Protein AF-A0A4R2K3H2-F1 (afdb_monomer_lite)

Foldseek 3Di:
DVPLVVCVVVVNNVVVVVVVVVVVVVVVVPPPPPPPPPPQDPVNVVVVCCVVPVCCDDDNVPPPVVVVVVVVVVVVVPPPPDD

Secondary structure (DSSP, 8-state):
-HHHHHHHHTT-HHHHHHHHHHHHHHHHHS-SS--------HHHHHHHHHHH-GGGSSTTTT-HHHHHHHHHHHHHTT-----

pLDDT: mean 71.36, std 11.51, range [37.88, 85.25]

Radius of gyration: 27.52 Å; chains: 1; bounding box: 45×25×73 Å

Organism: NCBI:txid911092

Structure (mmCIF, N/CA/C/O backbone):
data_AF-A0A4R2K3H2-F1
#
_entry.id   AF-A0A4R2K3H2-F1
#
loop_
_atom_site.group_PDB
_atom_site.id
_atom_site.type_symbol
_atom_site.label_atom_id
_atom_site.label_alt_id
_atom_site.label_comp_id
_atom_site.label_asym_id
_atom_site.label_entity_id
_atom_site.label_seq_id
_atom_site.pdbx_PDB_ins_code
_atom_site.Cartn_x
_atom_site.Cartn_y
_atom_site.Cartn_z
_atom_site.occupancy
_atom_site.B_iso_or_equiv
_atom_site.auth_seq_id
_atom_site.auth_comp_id
_atom_site.auth_asym_id
_atom_site.auth_atom_id
_atom_site.pdbx_PDB_model_num
ATOM 1 N N . MET A 1 1 ? 13.648 -8.601 -49.859 1.00 57.66 1 MET A N 1
ATOM 2 C CA . MET A 1 1 ? 14.788 -9.522 -49.648 1.00 57.66 1 MET A CA 1
ATOM 3 C C . MET A 1 1 ? 16.054 -9.087 -50.385 1.00 57.66 1 MET A C 1
ATOM 5 O O . MET A 1 1 ? 17.117 -9.535 -49.984 1.00 57.66 1 MET A O 1
ATOM 9 N N . ASP A 1 2 ? 15.986 -8.156 -51.345 1.00 69.31 2 ASP A N 1
ATOM 10 C CA . ASP A 1 2 ? 17.171 -7.661 -52.071 1.00 69.31 2 ASP A CA 1
ATOM 11 C C . ASP A 1 2 ? 18.247 -7.023 -51.192 1.00 69.31 2 ASP A C 1
ATOM 13 O O . ASP A 1 2 ? 19.421 -7.335 -51.331 1.00 69.31 2 ASP A O 1
ATOM 17 N N . ARG A 1 3 ? 17.863 -6.181 -50.228 1.00 70.25 3 ARG A N 1
ATOM 18 C CA . ARG A 1 3 ? 18.829 -5.365 -49.477 1.00 70.25 3 ARG A CA 1
ATOM 19 C C . ARG A 1 3 ? 19.834 -6.179 -48.647 1.00 70.25 3 ARG A C 1
ATOM 21 O O . ARG A 1 3 ? 21.009 -5.843 -48.625 1.00 70.25 3 ARG A O 1
ATOM 28 N N . ILE A 1 4 ? 19.400 -7.265 -48.001 1.00 72.31 4 ILE A N 1
ATOM 29 C CA . ILE A 1 4 ? 20.287 -8.128 -47.190 1.00 72.31 4 ILE A CA 1
ATOM 30 C C . ILE A 1 4 ? 21.255 -8.906 -48.094 1.00 72.31 4 ILE A C 1
ATOM 32 O O . ILE A 1 4 ? 22.422 -9.090 -47.750 1.00 72.31 4 ILE A O 1
ATOM 36 N N . LEU A 1 5 ? 20.782 -9.336 -49.266 1.00 75.44 5 LEU A N 1
ATOM 37 C CA . LEU A 1 5 ? 21.598 -10.031 -50.260 1.00 75.44 5 LEU A CA 1
ATOM 38 C C . LEU A 1 5 ? 22.637 -9.090 -50.886 1.00 75.44 5 LEU A C 1
ATOM 40 O O . LEU A 1 5 ? 23.789 -9.489 -51.049 1.00 75.44 5 LEU A O 1
ATOM 44 N N . SER A 1 6 ? 22.271 -7.832 -51.147 1.00 77.69 6 SER A N 1
ATOM 45 C CA . SER A 1 6 ? 23.201 -6.793 -51.602 1.00 77.69 6 SER A CA 1
ATOM 46 C C . SER A 1 6 ? 24.280 -6.483 -50.562 1.00 77.69 6 SER A C 1
ATOM 48 O O . SER A 1 6 ? 25.457 -6.454 -50.902 1.00 77.69 6 SER A O 1
ATOM 50 N N . GLU A 1 7 ? 23.927 -6.327 -49.282 1.00 75.25 7 GLU A N 1
ATOM 51 C CA . GLU A 1 7 ? 24.921 -6.078 -48.223 1.00 75.25 7 GLU A CA 1
ATOM 52 C C . GLU A 1 7 ? 25.840 -7.286 -47.975 1.00 75.25 7 GLU A C 1
ATOM 54 O O . GLU A 1 7 ? 27.015 -7.113 -47.644 1.00 75.25 7 GLU A O 1
ATOM 59 N N . LYS A 1 8 ? 25.347 -8.513 -48.204 1.00 74.75 8 LYS A N 1
ATOM 60 C CA . LYS A 1 8 ? 26.179 -9.725 -48.232 1.00 74.75 8 LYS A CA 1
ATOM 61 C C . LYS A 1 8 ? 27.183 -9.701 -49.382 1.00 74.75 8 LYS A C 1
ATOM 63 O O . LYS A 1 8 ? 28.347 -10.012 -49.155 1.00 74.75 8 LYS A O 1
ATOM 68 N N . ALA A 1 9 ? 26.756 -9.312 -50.583 1.00 75.81 9 ALA A N 1
ATOM 69 C CA . ALA A 1 9 ? 27.647 -9.172 -51.736 1.00 75.81 9 ALA A CA 1
ATOM 70 C C . ALA A 1 9 ? 28.687 -8.051 -51.539 1.00 75.81 9 ALA A C 1
ATOM 72 O O . ALA A 1 9 ? 29.826 -8.190 -51.970 1.00 75.81 9 ALA A O 1
ATOM 73 N N . ASN A 1 10 ? 28.321 -6.988 -50.817 1.00 79.38 10 ASN A N 1
ATOM 74 C CA . ASN A 1 10 ? 29.206 -5.870 -50.482 1.00 79.38 10 ASN A CA 1
ATOM 75 C C . ASN A 1 10 ? 30.136 -6.150 -49.285 1.00 79.38 10 ASN A C 1
ATOM 77 O O . ASN A 1 10 ? 30.895 -5.268 -48.892 1.00 79.38 10 ASN A O 1
ATOM 81 N N . GLY A 1 11 ? 30.071 -7.340 -48.672 1.00 79.56 11 GLY A N 1
ATOM 82 C CA . GLY A 1 11 ? 30.907 -7.715 -47.523 1.00 79.56 11 GLY A CA 1
ATOM 83 C C . GLY A 1 11 ? 30.570 -6.990 -46.211 1.00 79.56 11 GLY A C 1
ATOM 84 O O . GLY A 1 11 ? 31.321 -7.090 -45.248 1.00 79.56 11 GLY A O 1
ATOM 85 N N . ARG A 1 12 ? 29.440 -6.274 -46.145 1.00 80.00 12 ARG A N 1
ATOM 86 C CA . ARG A 1 12 ? 29.032 -5.424 -45.004 1.00 80.00 12 ARG A CA 1
ATOM 87 C C . ARG A 1 12 ? 27.903 -6.024 -44.170 1.00 80.00 12 ARG A C 1
ATOM 89 O O . ARG A 1 12 ? 27.318 -5.362 -43.313 1.00 80.00 12 ARG A O 1
ATOM 96 N N . LEU A 1 13 ? 27.602 -7.300 -44.402 1.00 77.00 13 LEU A N 1
ATOM 97 C CA . LEU A 1 13 ? 26.532 -8.019 -43.716 1.00 77.00 13 LEU A CA 1
ATOM 98 C C . LEU A 1 13 ? 26.696 -7.990 -42.190 1.00 77.00 13 LEU A C 1
ATOM 100 O O . LEU A 1 13 ? 25.712 -7.847 -41.468 1.00 77.00 13 LEU A O 1
ATOM 104 N N . GLU A 1 14 ? 27.928 -8.090 -41.694 1.00 77.50 14 GLU A N 1
ATOM 105 C CA . GLU A 1 14 ? 28.197 -8.094 -40.256 1.00 77.50 14 GLU A CA 1
ATOM 106 C C . GLU A 1 14 ? 27.782 -6.781 -39.584 1.00 77.50 14 GLU A C 1
ATOM 108 O O . GLU A 1 14 ? 27.121 -6.802 -38.544 1.00 77.50 14 GLU A O 1
ATOM 113 N N . ASP A 1 15 ? 28.086 -5.641 -40.202 1.00 79.94 15 ASP A N 1
ATOM 114 C CA . ASP A 1 15 ? 27.717 -4.324 -39.678 1.00 79.94 15 ASP A CA 1
ATOM 115 C C . ASP A 1 15 ? 26.202 -4.124 -39.679 1.00 79.94 15 ASP A C 1
ATOM 117 O O . ASP A 1 15 ? 25.641 -3.589 -38.721 1.00 79.94 15 ASP A O 1
ATOM 121 N N . TYR A 1 16 ? 25.522 -4.644 -40.702 1.00 77.19 16 TYR A N 1
ATOM 122 C CA . TYR A 1 16 ? 24.065 -4.624 -40.769 1.00 77.19 16 TYR A CA 1
ATOM 123 C C . TYR A 1 16 ? 23.431 -5.451 -39.642 1.00 77.19 16 TYR A C 1
ATOM 125 O O . TYR A 1 16 ? 22.511 -4.992 -38.965 1.00 77.19 16 TYR A O 1
ATOM 133 N N . THR A 1 17 ? 23.961 -6.648 -39.368 1.00 77.94 17 THR A N 1
ATOM 134 C CA . THR A 1 17 ? 23.455 -7.478 -38.261 1.00 77.94 17 THR A CA 1
ATOM 135 C C . THR A 1 17 ? 23.708 -6.846 -36.889 1.00 77.94 17 THR A C 1
ATOM 137 O O . THR A 1 17 ? 22.882 -6.995 -35.989 1.00 77.94 17 THR A O 1
ATOM 140 N N . LYS A 1 18 ? 24.810 -6.099 -36.718 1.00 81.50 18 LYS A N 1
ATOM 141 C CA . LYS A 1 18 ? 25.094 -5.336 -35.491 1.00 81.50 18 LYS A CA 1
ATOM 142 C C . LYS A 1 18 ? 24.101 -4.188 -35.297 1.00 81.50 18 LYS A C 1
ATOM 144 O O . LYS A 1 18 ? 23.596 -4.023 -34.189 1.00 81.50 18 LYS A O 1
ATOM 149 N N . GLN A 1 19 ? 23.791 -3.434 -36.353 1.00 78.50 19 GLN A N 1
ATOM 150 C CA . GLN A 1 19 ? 22.809 -2.343 -36.299 1.00 78.50 19 GLN A CA 1
ATOM 151 C C . GLN A 1 19 ? 21.410 -2.856 -35.949 1.00 78.50 19 GLN A C 1
ATOM 153 O O . GLN A 1 19 ? 20.763 -2.310 -35.059 1.00 78.50 19 GLN A O 1
ATOM 158 N N . LEU A 1 20 ? 20.988 -3.962 -36.566 1.00 77.31 20 LEU A N 1
ATOM 159 C CA . LEU A 1 20 ? 19.671 -4.553 -36.329 1.00 77.31 20 LEU A CA 1
ATOM 16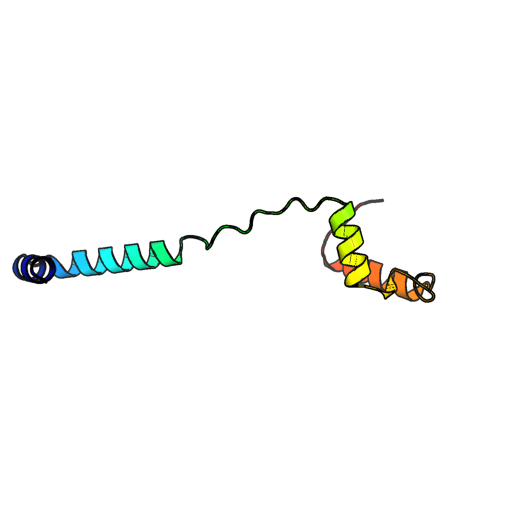0 C C . LEU A 1 20 ? 19.511 -5.026 -34.872 1.00 77.31 20 LEU A C 1
ATOM 162 O O . LEU A 1 20 ? 18.496 -4.751 -34.237 1.00 77.31 20 LEU A O 1
ATOM 166 N N . LYS A 1 21 ? 20.562 -5.627 -34.294 1.00 78.25 21 LYS A N 1
ATOM 167 C CA . LYS A 1 21 ? 20.601 -5.977 -32.862 1.00 78.25 21 LYS A CA 1
ATOM 168 C C . LYS A 1 21 ? 20.541 -4.747 -31.955 1.00 78.25 21 LYS A C 1
ATOM 170 O O . LYS A 1 21 ? 19.869 -4.779 -30.930 1.00 78.25 21 LYS A O 1
ATOM 175 N N . GLN A 1 22 ? 21.233 -3.662 -32.303 1.00 77.81 22 GLN A N 1
ATOM 176 C CA . GLN A 1 22 ? 21.198 -2.423 -31.519 1.00 77.81 22 GLN A CA 1
ATOM 177 C C . GLN A 1 22 ? 19.827 -1.739 -31.564 1.00 77.81 22 GLN A C 1
ATOM 179 O O . GLN A 1 22 ? 19.392 -1.189 -30.554 1.00 77.81 22 GLN A O 1
ATOM 184 N N . GLU A 1 23 ? 19.137 -1.771 -32.701 1.00 76.75 23 GLU A N 1
ATOM 185 C CA . GLU A 1 23 ? 17.770 -1.257 -32.837 1.00 76.75 23 GLU A CA 1
ATOM 186 C C . GLU A 1 23 ? 16.766 -2.090 -32.040 1.00 76.75 23 GLU A C 1
ATOM 188 O O . GLU A 1 23 ? 15.899 -1.533 -31.365 1.00 76.75 23 GLU A O 1
ATOM 193 N N . GLU A 1 24 ? 16.916 -3.413 -32.052 1.00 75.88 24 GLU A N 1
ATOM 194 C CA . GLU A 1 24 ? 16.085 -4.328 -31.273 1.00 75.88 24 GLU A CA 1
ATOM 195 C C . GLU A 1 24 ? 16.298 -4.132 -29.767 1.00 75.88 24 GLU A C 1
ATOM 197 O O . GLU A 1 24 ? 15.331 -3.972 -29.021 1.00 75.88 24 GLU A O 1
ATOM 202 N N . ILE A 1 25 ? 17.555 -3.996 -29.330 1.00 74.62 25 ILE A N 1
ATOM 203 C CA . ILE A 1 25 ? 17.884 -3.624 -27.951 1.00 74.62 25 ILE A CA 1
ATOM 204 C C . ILE A 1 25 ? 17.277 -2.263 -27.620 1.00 74.62 25 ILE A C 1
ATOM 206 O O . ILE A 1 25 ? 16.585 -2.167 -26.619 1.00 74.62 25 ILE A O 1
ATOM 210 N N . LYS A 1 26 ? 17.438 -1.227 -28.455 1.00 75.94 26 LYS A N 1
ATOM 211 C CA . LYS A 1 26 ? 16.820 0.094 -28.224 1.00 75.94 26 LYS A CA 1
ATOM 212 C C . LYS A 1 26 ? 15.298 0.028 -28.129 1.00 75.94 26 LYS A C 1
ATOM 214 O O . LYS A 1 26 ? 14.720 0.802 -27.378 1.00 75.94 26 LYS A O 1
ATOM 219 N N . LYS A 1 27 ? 14.641 -0.866 -28.868 1.00 71.19 27 LYS A N 1
ATOM 220 C CA . LYS A 1 27 ? 13.189 -1.067 -28.805 1.00 71.19 27 LYS A CA 1
ATOM 221 C C . LYS A 1 27 ? 12.755 -1.727 -27.494 1.00 71.19 27 LYS A C 1
ATOM 223 O O . LYS A 1 27 ? 11.712 -1.366 -26.967 1.00 71.19 27 LYS A O 1
ATOM 228 N N . ILE A 1 28 ? 13.560 -2.643 -26.958 1.00 70.06 28 ILE A N 1
ATOM 229 C CA . ILE A 1 28 ? 13.335 -3.277 -25.647 1.00 70.06 28 ILE A CA 1
ATOM 230 C C . ILE A 1 28 ? 13.703 -2.317 -24.502 1.00 70.06 28 ILE A C 1
ATOM 232 O O . ILE A 1 28 ? 13.050 -2.301 -23.466 1.00 70.06 28 ILE A O 1
ATOM 236 N N . MET A 1 29 ? 14.739 -1.499 -24.701 1.00 62.84 29 MET A N 1
ATOM 237 C CA . MET A 1 29 ? 15.235 -0.502 -23.750 1.00 62.84 29 MET A CA 1
ATOM 238 C C . MET A 1 29 ? 14.427 0.792 -23.760 1.00 62.84 29 MET A C 1
ATOM 240 O O . MET A 1 29 ? 14.669 1.641 -22.906 1.00 62.84 29 MET A O 1
ATOM 244 N N . GLN A 1 30 ? 13.495 0.972 -24.705 1.00 61.34 30 GLN A N 1
ATOM 245 C CA . GLN A 1 30 ? 12.456 1.980 -24.547 1.00 61.34 30 GLN A CA 1
ATOM 246 C C . GLN A 1 30 ? 11.699 1.592 -23.281 1.00 61.34 30 GLN A C 1
ATOM 248 O O . GLN A 1 30 ? 11.049 0.545 -23.281 1.00 61.34 30 GLN A O 1
ATOM 253 N N . PRO A 1 31 ? 11.804 2.376 -22.194 1.00 54.69 31 PRO A N 1
ATOM 254 C CA . PRO A 1 31 ? 11.052 2.076 -20.996 1.00 54.69 31 PRO A CA 1
ATOM 255 C C . PRO A 1 31 ? 9.591 2.085 -21.424 1.00 54.69 31 PRO A C 1
ATOM 257 O O . PRO A 1 31 ? 9.089 3.118 -21.878 1.00 54.69 31 PRO A O 1
ATOM 260 N N . ALA A 1 32 ? 8.947 0.915 -21.373 1.00 54.06 32 ALA A N 1
ATOM 261 C CA . ALA A 1 32 ? 7.510 0.792 -21.519 1.00 54.06 32 ALA A CA 1
ATOM 262 C C . ALA A 1 32 ? 6.924 1.878 -20.632 1.00 54.06 32 ALA A C 1
ATOM 264 O O . ALA A 1 32 ? 7.161 1.822 -19.429 1.00 54.06 32 ALA A O 1
ATOM 265 N N . LYS A 1 33 ? 6.353 2.904 -21.288 1.00 54.00 33 LYS A N 1
ATOM 266 C CA . LYS A 1 33 ? 5.802 4.139 -20.724 1.00 54.00 33 LYS A CA 1
ATOM 267 C C . LYS A 1 33 ? 6.069 4.209 -19.238 1.00 54.00 33 LYS A C 1
ATOM 269 O O . LYS A 1 33 ? 5.296 3.627 -18.486 1.00 54.00 33 LYS A O 1
ATOM 274 N N . GLN A 1 34 ? 7.183 4.856 -18.883 1.00 48.97 34 GLN A N 1
ATOM 275 C CA . GLN A 1 34 ? 7.444 5.376 -17.548 1.00 48.97 34 GLN A CA 1
ATOM 276 C C . GLN A 1 34 ? 6.086 5.639 -16.912 1.00 48.97 34 GLN A C 1
ATOM 278 O O . GLN A 1 34 ? 5.396 6.552 -17.372 1.00 48.97 34 GLN A O 1
ATOM 283 N N . GLU A 1 35 ? 5.648 4.736 -16.022 1.00 53.75 35 GLU A N 1
ATOM 284 C CA . GLU A 1 35 ? 4.372 4.894 -15.343 1.00 53.75 35 GLU A CA 1
ATOM 285 C C . GLU A 1 35 ? 4.467 6.296 -14.791 1.00 53.75 35 GLU A C 1
ATOM 287 O O . GLU A 1 35 ? 5.395 6.601 -14.029 1.00 53.75 35 GLU A O 1
ATOM 292 N N . GLU A 1 36 ? 3.625 7.182 -15.328 1.00 53.28 36 GLU A N 1
ATOM 293 C CA . GLU A 1 36 ? 3.493 8.536 -14.837 1.00 53.28 36 GLU A CA 1
ATOM 294 C C . GLU A 1 36 ? 3.509 8.373 -13.333 1.00 53.28 36 GLU A C 1
ATOM 296 O O . GLU A 1 36 ? 2.686 7.624 -12.801 1.00 53.28 36 GLU A O 1
ATOM 301 N N . LYS A 1 37 ? 4.513 8.951 -12.666 1.00 54.81 37 LYS A N 1
ATOM 302 C CA . LYS A 1 37 ? 4.519 9.031 -11.213 1.00 54.81 37 LYS A CA 1
ATOM 303 C C . LYS A 1 37 ? 3.264 9.819 -10.890 1.00 54.81 37 LYS A C 1
ATOM 305 O O . LYS A 1 37 ? 3.303 11.048 -10.870 1.00 54.81 37 LYS A O 1
ATOM 310 N N . ARG A 1 38 ? 2.138 9.115 -10.766 1.00 58.75 38 ARG A N 1
ATOM 311 C CA . ARG A 1 38 ? 0.854 9.685 -10.426 1.00 58.75 38 ARG A CA 1
ATOM 312 C C . ARG A 1 38 ? 1.140 10.331 -9.091 1.00 58.75 38 ARG A C 1
ATOM 314 O O . ARG A 1 38 ? 1.520 9.658 -8.134 1.00 58.75 38 ARG A O 1
ATOM 321 N N . LYS A 1 39 ? 1.114 11.661 -9.074 1.00 58.59 39 LYS A N 1
ATOM 322 C CA . LYS A 1 39 ? 1.071 12.406 -7.828 1.00 58.59 39 LYS A CA 1
ATOM 323 C C . LYS A 1 39 ? -0.283 12.056 -7.231 1.00 58.59 39 LYS A C 1
ATOM 325 O O . LYS A 1 39 ? -1.268 12.705 -7.557 1.00 58.59 39 LYS A O 1
ATOM 330 N N . TYR A 1 40 ? -0.331 10.961 -6.483 1.00 59.47 40 TYR A N 1
ATOM 331 C CA . TYR A 1 40 ? -1.505 10.593 -5.711 1.00 59.47 40 TYR A CA 1
ATOM 332 C C . TYR A 1 40 ? -1.779 11.750 -4.759 1.00 59.47 40 TYR A C 1
ATOM 334 O O . TYR A 1 40 ? -0.857 12.221 -4.082 1.00 59.47 40 TYR A O 1
ATOM 342 N N . MET A 1 41 ? -3.006 12.261 -4.775 1.00 64.44 41 MET A N 1
ATOM 343 C CA . MET A 1 41 ? -3.413 13.251 -3.787 1.00 64.44 41 MET A CA 1
ATOM 344 C C . MET A 1 41 ? -3.527 12.552 -2.426 1.00 64.44 41 MET A C 1
ATOM 346 O O . MET A 1 41 ? -3.706 11.335 -2.362 1.00 64.44 41 MET A O 1
ATOM 350 N N . GLU A 1 42 ? -3.378 13.284 -1.322 1.00 62.12 42 GLU A N 1
ATOM 351 C CA . GLU A 1 42 ? -3.439 12.686 0.025 1.00 62.12 42 GLU A CA 1
ATOM 352 C C . GLU A 1 42 ? -4.764 11.938 0.268 1.00 62.12 42 GLU A C 1
ATOM 354 O O . GLU A 1 42 ? -4.786 10.901 0.933 1.00 62.12 42 GLU A O 1
ATOM 359 N N . GLU A 1 43 ? -5.847 12.411 -0.352 1.00 63.41 43 GLU A N 1
ATOM 360 C CA . GLU A 1 43 ? -7.167 11.773 -0.353 1.00 63.41 43 GLU A CA 1
ATOM 361 C C . GLU A 1 43 ? -7.163 10.400 -1.052 1.00 63.41 43 GLU A C 1
ATOM 363 O O . GLU A 1 43 ? -7.705 9.443 -0.496 1.00 63.41 43 GLU A O 1
ATOM 368 N N . ASP A 1 44 ? -6.459 10.255 -2.183 1.00 73.44 44 ASP A N 1
ATOM 369 C CA . ASP A 1 44 ? -6.331 8.976 -2.906 1.00 73.44 44 ASP A CA 1
ATOM 370 C C . ASP A 1 44 ? -5.587 7.927 -2.070 1.00 73.44 44 ASP A C 1
ATOM 372 O O . ASP 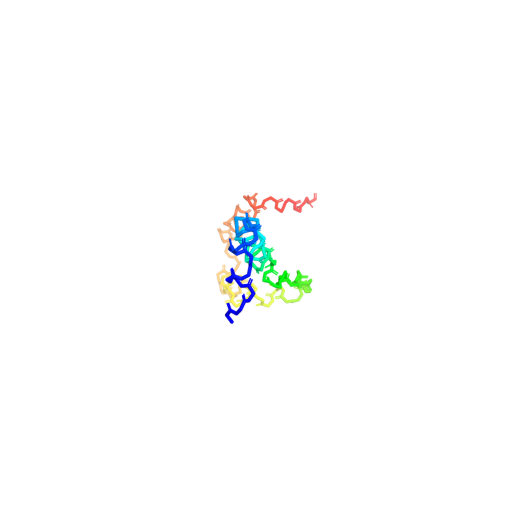A 1 44 ? -5.913 6.737 -2.080 1.00 73.44 44 ASP A O 1
ATOM 376 N N . VAL A 1 45 ? -4.566 8.364 -1.328 1.00 71.94 45 VAL A N 1
ATOM 377 C CA . VAL A 1 45 ? -3.784 7.481 -0.455 1.00 71.94 45 VAL A CA 1
ATOM 378 C C . VAL A 1 45 ? -4.634 7.020 0.727 1.00 71.94 45 VAL A C 1
ATOM 380 O O . VAL A 1 45 ? -4.591 5.844 1.094 1.00 71.94 45 VAL A O 1
ATOM 383 N N . GLY A 1 46 ? -5.429 7.924 1.304 1.00 72.12 46 GLY A N 1
ATOM 384 C CA . GLY A 1 46 ? -6.356 7.606 2.386 1.00 72.12 46 GLY A CA 1
ATOM 385 C C . GLY A 1 46 ? -7.403 6.573 1.971 1.00 72.12 46 GLY A C 1
ATOM 386 O O . GLY A 1 46 ? -7.607 5.588 2.682 1.00 72.12 46 GLY A O 1
ATOM 387 N N . GLU A 1 47 ? -8.032 6.751 0.811 1.00 77.94 47 GLU A N 1
ATOM 388 C CA . GLU A 1 47 ? -9.035 5.815 0.293 1.00 77.94 47 GLU A CA 1
ATOM 389 C C . GLU A 1 47 ? -8.422 4.448 -0.045 1.00 77.94 47 GLU A C 1
ATOM 391 O O . GLU A 1 47 ? -8.948 3.406 0.357 1.00 77.94 47 GLU A O 1
ATOM 396 N N . TRP A 1 48 ? -7.245 4.436 -0.674 1.00 79.19 48 TRP A N 1
ATOM 397 C CA . TRP A 1 48 ? -6.516 3.200 -0.956 1.00 79.19 48 TRP A CA 1
ATOM 398 C C . TRP A 1 48 ? -6.145 2.430 0.320 1.00 79.19 48 TRP A C 1
ATOM 400 O O . TRP A 1 48 ? -6.278 1.201 0.374 1.00 79.19 48 TRP A O 1
ATOM 410 N N . LEU A 1 49 ? -5.723 3.140 1.371 1.00 76.75 49 LEU A N 1
ATOM 411 C CA . LEU A 1 49 ? -5.413 2.545 2.669 1.00 76.75 49 LEU A CA 1
ATOM 412 C C . LEU A 1 49 ? -6.655 1.976 3.355 1.00 76.75 49 LEU A C 1
ATOM 414 O O . LEU A 1 49 ? -6.555 0.907 3.950 1.00 76.75 49 LEU A O 1
ATOM 418 N N . ARG A 1 50 ? -7.820 2.623 3.249 1.00 76.75 50 ARG A N 1
ATOM 419 C CA . ARG A 1 50 ? -9.075 2.084 3.804 1.00 76.75 50 ARG A CA 1
ATOM 420 C C . ARG A 1 50 ? -9.461 0.755 3.159 1.00 76.75 50 ARG A C 1
ATOM 422 O O . ARG A 1 50 ? -9.836 -0.176 3.866 1.00 76.75 50 ARG A O 1
ATOM 429 N N . VAL A 1 51 ? -9.332 0.649 1.835 1.00 80.06 51 VAL A N 1
ATOM 430 C CA . VAL A 1 51 ? -9.641 -0.586 1.091 1.00 80.06 51 VAL A CA 1
ATOM 431 C C . VAL A 1 51 ? -8.630 -1.690 1.407 1.00 80.06 51 VAL A C 1
ATOM 433 O O . VAL A 1 51 ? -9.003 -2.849 1.579 1.00 80.06 51 VAL A O 1
ATOM 436 N N . SER A 1 52 ? -7.348 -1.335 1.497 1.00 78.31 52 SER A N 1
ATOM 437 C CA . SER A 1 52 ? -6.257 -2.308 1.634 1.00 78.31 52 SER A CA 1
ATOM 438 C C . SER A 1 52 ? -6.017 -2.748 3.079 1.00 78.31 52 SER A C 1
ATOM 440 O O . SER A 1 52 ? -5.615 -3.883 3.329 1.00 78.31 52 SER A O 1
ATOM 442 N N . LEU A 1 53 ? -6.247 -1.856 4.044 1.00 79.94 53 LEU A N 1
ATOM 443 C CA . LEU A 1 53 ? -5.999 -2.064 5.467 1.00 79.94 53 LEU A CA 1
ATOM 444 C C . LEU A 1 53 ? -7.258 -1.731 6.275 1.00 79.94 53 LEU A C 1
ATOM 446 O O . LEU A 1 53 ? -7.279 -0.741 7.011 1.00 79.94 53 LEU A O 1
ATOM 450 N N . PRO A 1 54 ? -8.280 -2.606 6.248 1.00 76.62 54 PRO A N 1
ATOM 451 C CA . PRO A 1 54 ? -9.492 -2.411 7.038 1.00 76.62 54 PRO A CA 1
ATOM 452 C C . PRO A 1 54 ? -9.198 -2.361 8.538 1.00 76.62 54 PRO A C 1
ATOM 454 O O . PRO A 1 54 ? -9.998 -1.851 9.295 1.00 76.62 54 PRO A O 1
ATOM 457 N N . ILE A 1 55 ? -8.033 -2.830 8.993 1.00 80.19 55 ILE A N 1
ATOM 458 C CA . ILE A 1 55 ? -7.599 -2.724 10.392 1.00 80.19 55 ILE A CA 1
ATOM 459 C C . ILE A 1 55 ? -7.422 -1.271 10.874 1.00 80.19 55 ILE A C 1
ATOM 461 O O . ILE A 1 55 ? -7.389 -1.032 12.081 1.00 80.19 55 ILE A O 1
ATOM 465 N N . LEU A 1 56 ? -7.310 -0.313 9.945 1.00 77.19 56 LEU A N 1
ATOM 466 C CA . LEU A 1 56 ? -7.276 1.122 10.230 1.00 77.19 56 LEU A CA 1
ATOM 467 C C . LEU A 1 56 ? -8.663 1.690 10.553 1.00 77.19 56 LEU A C 1
ATOM 469 O O . LEU A 1 56 ? -8.742 2.750 11.170 1.00 77.19 56 LEU A O 1
ATOM 473 N N . GLU A 1 57 ? -9.743 0.988 10.191 1.00 75.31 57 GLU A N 1
ATOM 474 C CA . GLU A 1 57 ? -11.120 1.416 10.432 1.00 75.31 57 GLU A CA 1
ATOM 475 C C . GLU A 1 57 ? -11.931 0.340 11.173 1.00 75.31 57 GLU A C 1
ATOM 477 O O . GLU A 1 57 ? -11.825 -0.858 10.944 1.00 75.31 57 GLU A O 1
ATOM 482 N N . GLY A 1 58 ? -12.782 0.752 12.109 1.00 76.31 58 GLY A N 1
ATOM 483 C CA . GLY A 1 58 ? -13.650 -0.177 12.838 1.00 76.31 58 GLY A CA 1
ATOM 484 C C . GLY A 1 58 ? -13.085 -0.655 14.184 1.00 76.31 58 GLY A C 1
ATOM 485 O O . GLY A 1 58 ? -12.201 -0.023 14.765 1.00 76.31 58 GLY A O 1
ATOM 486 N N . PRO A 1 59 ? -13.634 -1.742 14.756 1.00 81.38 59 PRO A N 1
ATOM 487 C CA . PRO A 1 59 ? -13.582 -1.997 16.201 1.00 81.38 59 PRO A CA 1
ATOM 488 C C . PRO A 1 59 ? -12.182 -2.322 16.733 1.00 81.38 59 PRO A C 1
ATOM 490 O O . PRO A 1 59 ? -11.935 -2.251 17.937 1.00 81.38 59 PRO A O 1
ATOM 493 N N . PHE A 1 60 ? -11.260 -2.687 15.844 1.00 75.25 60 PHE A N 1
ATOM 494 C CA . PHE A 1 60 ? -9.885 -3.016 16.197 1.00 75.25 60 PHE A CA 1
ATOM 495 C C . PHE A 1 60 ? -8.935 -1.822 16.043 1.00 75.25 60 PHE A C 1
ATOM 497 O O . PHE A 1 60 ? -7.894 -1.828 16.692 1.00 75.25 60 PHE A O 1
ATOM 504 N N . ALA A 1 61 ? -9.303 -0.772 15.301 1.00 79.19 61 ALA A N 1
ATOM 505 C CA . ALA A 1 61 ? -8.426 0.361 14.983 1.00 79.19 61 ALA A CA 1
ATOM 506 C C . ALA A 1 61 ? -7.883 1.097 16.222 1.00 79.19 61 ALA A C 1
ATOM 508 O O . ALA A 1 61 ? -6.772 1.623 16.214 1.00 79.19 61 ALA A O 1
ATOM 509 N N . SER A 1 62 ? -8.637 1.091 17.324 1.00 78.56 62 SER A N 1
ATOM 510 C CA . SER A 1 62 ? -8.242 1.717 18.590 1.00 78.56 62 SER A CA 1
ATOM 511 C C . SER A 1 62 ? -7.290 0.870 19.442 1.00 78.56 62 SER A C 1
ATOM 513 O O . SER A 1 62 ? -6.834 1.326 20.492 1.00 78.56 62 SER A O 1
ATOM 515 N N . LYS A 1 63 ? -6.970 -0.366 19.038 1.00 85.25 63 LYS A N 1
ATOM 516 C CA . LYS A 1 63 ? -6.112 -1.249 19.834 1.00 85.25 63 LYS A CA 1
ATOM 517 C C . LYS A 1 63 ? -4.644 -0.848 19.711 1.00 85.25 63 LYS A C 1
ATOM 519 O O . LYS A 1 63 ? -4.071 -0.797 18.626 1.00 85.25 63 LYS A O 1
ATOM 524 N N . SER A 1 64 ? -3.996 -0.669 20.858 1.00 84.75 64 SER A N 1
ATOM 525 C CA . SER A 1 64 ? -2.621 -0.165 20.958 1.00 84.75 64 SER A CA 1
ATOM 526 C C . SER A 1 64 ? -1.579 -1.003 20.208 1.00 84.75 64 SER A C 1
ATOM 528 O O . SER A 1 64 ? -0.624 -0.448 19.667 1.00 84.75 64 SER A O 1
ATOM 530 N N . TRP A 1 65 ? -1.759 -2.327 20.136 1.00 85.00 65 TRP A N 1
ATOM 531 C CA . TRP A 1 65 ? -0.829 -3.214 19.426 1.00 85.00 65 TRP A CA 1
ATOM 532 C C . TRP A 1 65 ? -0.836 -2.982 17.907 1.00 85.00 65 TRP A C 1
ATOM 534 O O . TRP A 1 65 ? 0.207 -3.107 17.274 1.00 85.00 65 TRP A O 1
ATOM 544 N N . ILE A 1 66 ? -1.969 -2.566 17.329 1.00 84.12 66 ILE A N 1
ATOM 545 C CA . ILE A 1 66 ? -2.091 -2.263 15.894 1.00 84.12 66 ILE A CA 1
ATOM 546 C C . ILE A 1 66 ? -1.280 -1.011 15.564 1.00 84.12 66 ILE A C 1
ATOM 548 O O . ILE A 1 66 ? -0.473 -1.019 14.637 1.00 84.12 66 ILE A O 1
ATOM 552 N N . LYS A 1 67 ? -1.416 0.040 16.382 1.00 82.31 67 LYS A N 1
ATOM 553 C CA . LYS A 1 67 ? -0.618 1.2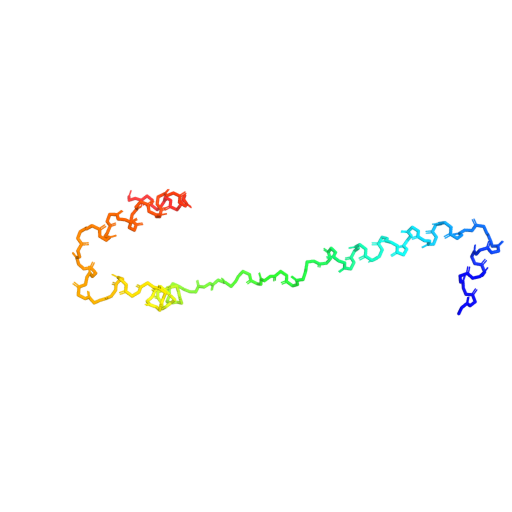68 16.256 1.00 82.31 67 LYS A CA 1
ATOM 554 C C . LYS A 1 67 ? 0.884 0.985 16.341 1.00 82.31 67 LYS A C 1
ATOM 556 O O . LYS A 1 67 ? 1.656 1.579 15.594 1.00 82.31 67 LYS A O 1
ATOM 561 N N . TYR A 1 68 ? 1.293 0.084 17.236 1.00 85.00 68 TYR A N 1
ATOM 562 C CA . TYR A 1 68 ? 2.693 -0.317 17.376 1.00 85.00 68 TYR A CA 1
ATOM 563 C C . TYR A 1 68 ? 3.217 -1.035 16.125 1.00 85.00 68 TYR A C 1
ATOM 565 O O . TYR A 1 68 ? 4.253 -0.648 15.596 1.00 85.00 68 TYR A O 1
ATOM 573 N N . VAL A 1 69 ? 2.479 -2.021 15.608 1.00 84.38 69 VAL A N 1
ATOM 574 C CA . VAL A 1 69 ? 2.869 -2.758 14.394 1.00 84.38 69 VAL A CA 1
ATOM 575 C C . VAL A 1 69 ? 2.969 -1.826 13.188 1.00 84.38 69 VAL A C 1
ATOM 577 O O . VAL A 1 69 ? 3.969 -1.860 12.477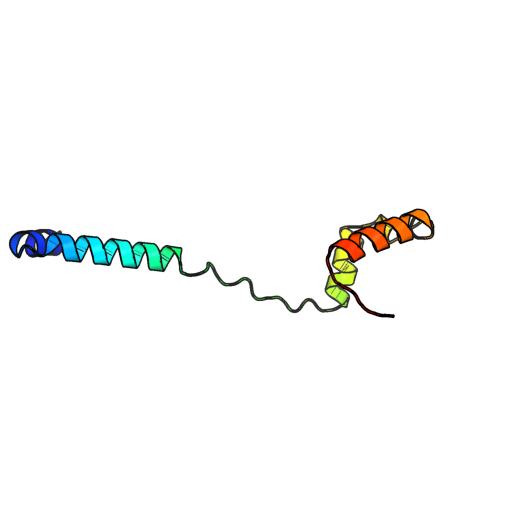 1.00 84.38 69 VAL A O 1
ATOM 580 N N . LEU A 1 70 ? 1.983 -0.947 12.985 1.00 82.06 70 LEU A N 1
ATOM 581 C CA . LEU A 1 70 ? 2.013 0.032 11.895 1.00 82.06 70 LEU A CA 1
ATOM 582 C C . LEU A 1 70 ? 3.216 0.970 12.006 1.00 82.06 70 LEU A C 1
ATOM 584 O O . LEU A 1 70 ? 3.871 1.238 11.005 1.00 82.06 70 LEU A O 1
ATOM 588 N N . LYS A 1 71 ? 3.535 1.426 13.222 1.00 83.06 71 LYS A N 1
ATOM 589 C CA . LYS A 1 71 ? 4.711 2.259 13.487 1.00 83.06 71 LYS A CA 1
ATOM 590 C C . LYS A 1 71 ? 6.016 1.539 13.141 1.00 83.06 71 LYS A C 1
ATOM 592 O O . LYS A 1 71 ? 6.906 2.151 12.562 1.00 83.06 71 LYS A O 1
ATOM 597 N N . GLU A 1 72 ? 6.155 0.263 13.491 1.00 83.12 72 GLU A N 1
ATOM 598 C CA . GLU A 1 72 ? 7.366 -0.493 13.154 1.00 83.12 72 GLU A CA 1
ATOM 599 C C . GLU A 1 72 ? 7.463 -0.774 11.648 1.00 83.12 72 GLU A C 1
ATOM 601 O O . GLU A 1 72 ? 8.534 -0.614 11.071 1.00 83.12 72 GLU A O 1
ATOM 606 N N . LEU A 1 73 ? 6.352 -1.094 10.977 1.00 81.19 73 LEU A N 1
ATOM 607 C CA . LEU A 1 73 ? 6.333 -1.295 9.523 1.00 81.19 73 LEU A CA 1
ATOM 608 C C . LEU A 1 73 ? 6.715 -0.024 8.749 1.00 81.19 73 LEU A C 1
ATOM 610 O O . LEU A 1 73 ? 7.454 -0.100 7.768 1.00 81.19 73 LEU A O 1
ATOM 614 N N . THR A 1 74 ? 6.260 1.154 9.188 1.00 79.25 74 THR A N 1
ATOM 615 C CA . THR A 1 74 ? 6.627 2.427 8.543 1.00 79.25 74 THR A CA 1
ATOM 616 C C . THR A 1 74 ? 8.062 2.846 8.849 1.00 79.25 74 THR A C 1
ATOM 618 O O . THR A 1 74 ? 8.722 3.437 7.994 1.00 79.25 74 THR A O 1
ATOM 621 N N . ARG A 1 75 ? 8.583 2.485 10.026 1.00 77.06 75 ARG A N 1
ATOM 622 C CA . ARG A 1 75 ? 9.963 2.766 10.442 1.00 77.06 75 ARG A CA 1
ATOM 623 C C . ARG A 1 75 ? 11.004 2.059 9.570 1.00 77.06 75 ARG A C 1
ATOM 625 O O . ARG A 1 75 ? 12.048 2.644 9.294 1.00 77.06 75 ARG A O 1
ATOM 632 N N . VAL A 1 76 ? 10.726 0.837 9.111 1.00 65.12 76 VAL A N 1
ATOM 633 C CA . VAL A 1 76 ? 11.642 0.073 8.238 1.00 65.12 76 VAL A CA 1
ATOM 634 C C . VAL A 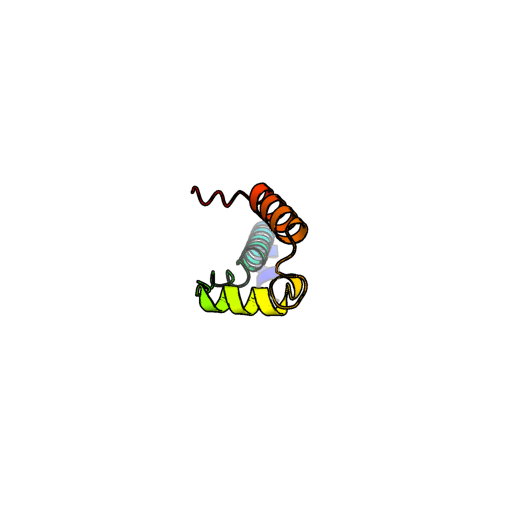1 76 ? 11.708 0.663 6.821 1.00 65.12 76 VAL A C 1
ATOM 636 O O . VAL A 1 76 ? 12.745 0.578 6.170 1.00 65.12 76 VAL A O 1
ATOM 639 N N . ASN A 1 77 ? 10.652 1.349 6.373 1.00 59.97 77 ASN A N 1
ATOM 640 C CA . ASN A 1 77 ? 10.566 1.922 5.025 1.00 59.97 77 ASN A CA 1
ATOM 641 C C . ASN A 1 77 ? 11.186 3.328 4.889 1.00 59.97 77 ASN A C 1
ATOM 643 O O . ASN A 1 77 ? 11.056 3.951 3.838 1.00 59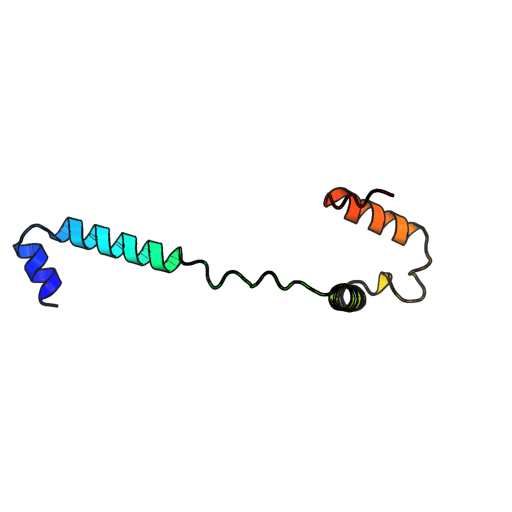.97 77 ASN A O 1
ATOM 647 N N . GLY A 1 78 ? 11.870 3.845 5.917 1.00 51.81 78 GLY A N 1
ATOM 648 C CA . GLY A 1 78 ? 12.670 5.074 5.812 1.00 51.81 78 GLY A CA 1
ATOM 649 C C . GLY A 1 78 ? 11.879 6.377 5.633 1.00 51.81 78 GLY A C 1
ATOM 650 O O . GLY A 1 78 ? 12.487 7.433 5.469 1.00 51.81 78 GLY A O 1
ATOM 651 N N . LEU A 1 79 ? 10.545 6.349 5.723 1.00 53.88 79 LEU A N 1
ATOM 652 C CA . LEU A 1 79 ? 9.716 7.551 5.843 1.00 53.88 79 LEU A CA 1
ATOM 653 C C . LEU A 1 79 ? 9.771 8.049 7.290 1.00 53.88 79 LEU A C 1
ATOM 655 O O . LEU A 1 79 ? 8.800 7.994 8.041 1.00 53.88 79 LEU A O 1
ATOM 659 N N . ALA A 1 80 ? 10.951 8.509 7.696 1.00 47.28 80 ALA A N 1
ATOM 660 C CA . ALA A 1 80 ? 11.115 9.307 8.895 1.00 47.28 80 ALA A CA 1
ATOM 661 C C . ALA A 1 80 ? 10.434 10.665 8.663 1.00 47.28 80 ALA A C 1
ATOM 663 O O . ALA A 1 80 ? 11.078 11.650 8.314 1.00 47.28 80 ALA A O 1
ATOM 664 N N . VAL A 1 81 ? 9.114 10.718 8.838 1.00 45.28 81 VAL A N 1
ATOM 665 C CA . VAL A 1 81 ? 8.446 11.975 9.172 1.00 45.28 81 VAL A CA 1
ATOM 666 C C . VAL A 1 81 ? 8.806 12.238 10.627 1.00 45.28 81 VAL A C 1
ATOM 668 O O . VAL A 1 81 ? 8.274 11.609 11.543 1.00 45.28 81 VAL A O 1
ATOM 671 N N . GLY A 1 82 ? 9.826 13.080 10.800 1.00 39.66 82 GLY A N 1
ATOM 672 C CA . GLY A 1 82 ? 10.197 13.642 12.086 1.00 39.66 82 GLY A CA 1
ATOM 673 C C . GLY A 1 82 ? 8.980 14.305 12.719 1.00 39.66 82 GLY A C 1
ATOM 674 O O . GLY A 1 82 ? 8.240 15.028 12.053 1.00 39.66 82 GLY A O 1
ATOM 675 N N . ILE A 1 83 ? 8.774 13.977 13.988 1.00 37.88 83 ILE A N 1
ATOM 676 C CA . ILE A 1 83 ? 7.948 14.754 14.910 1.00 37.88 83 ILE A CA 1
ATOM 677 C C . ILE A 1 83 ? 8.703 16.050 15.209 1.00 37.88 83 ILE A C 1
ATOM 679 O O . ILE A 1 83 ? 9.945 15.951 15.366 1.00 37.88 83 ILE A O 1
#

Sequence (83 aa):
MDRILSEKANGRLEDYTKQLKQEEIKKIMQPAKQEEKRKYMEEDVGEWLRVSLPILEGPFASKSWIKYVLKELTRVNGLAVGI